Protein AF-A0AAQ3SGS6-F1 (afdb_monomer_lite)

Organism: Vigna mungo (NCBI:txid3915)

Sequence (122 aa):
MFIVDINDPSSDSFPFDSNRDTLSVEIKHAFAGEGISNGYGFRYPGSKPGSLFVFENGVLAFVWKDTRVVLTLQRLDLQQLLKKGERVPSLPPISNFSYLTKSYSNVFTGFPSSSTSSPSPR

Foldseek 3Di:
DKDWDPVAFDPDDQPDDPPDPDDCQAWPTKTKIWDFDDDDVNHPTDIAIWMWTATPVRKIWIAGPPPRDIDIDHDDPPVVCVVVVHDDDDDPDDPPPPPPPPDDDDPPPDPPPPPPDDDDDD

Secondary structure (DSSP, 8-state):
-EEEEEEEE--PPP---TTS------EEEEEEEEEEEE-GGGSSPEEEEEEEEEETTSEEEEEETTT--EEEEE---HHHHHHHT--PPPPP--------------TT---------PPPP-

Radius of gyration: 20.93 Å; chains: 1; bounding box: 68×38×56 Å

InterPro domains:
  IPR040275 F-box domain containing protein At5g39450-like [PTHR31370] (1-121)

Structure (mmCIF, N/CA/C/O backbone):
data_AF-A0AAQ3SGS6-F1
#
_entry.id   AF-A0AAQ3SGS6-F1
#
loop_
_atom_site.group_PDB
_atom_site.id
_atom_site.type_symbol
_atom_site.label_atom_id
_atom_site.label_alt_id
_atom_site.label_comp_id
_atom_site.label_asym_id
_atom_site.label_entity_id
_atom_site.label_seq_id
_atom_site.pdbx_PDB_ins_code
_atom_site.Cartn_x
_atom_site.Cartn_y
_atom_site.Cartn_z
_atom_site.occupa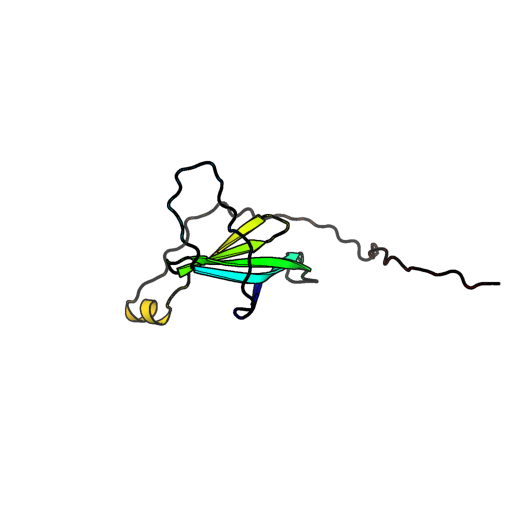ncy
_atom_site.B_iso_or_equiv
_atom_site.auth_seq_id
_atom_site.auth_comp_id
_atom_site.auth_asym_id
_atom_site.auth_atom_id
_atom_site.pdbx_PDB_model_num
ATOM 1 N N . MET A 1 1 ? 6.443 -3.741 0.554 1.00 85.25 1 MET A N 1
ATOM 2 C CA . MET A 1 1 ? 6.774 -2.524 1.331 1.00 85.25 1 MET A CA 1
ATOM 3 C C . MET A 1 1 ? 6.968 -1.389 0.346 1.00 85.25 1 MET A C 1
ATOM 5 O O . MET A 1 1 ? 7.445 -1.663 -0.750 1.00 85.25 1 MET A O 1
ATOM 9 N N . PHE A 1 2 ? 6.582 -0.172 0.708 1.00 92.25 2 PHE A N 1
ATOM 10 C CA . PHE A 1 2 ? 6.785 1.020 -0.110 1.00 92.25 2 PHE A CA 1
ATOM 11 C C . PHE A 1 2 ? 7.147 2.205 0.785 1.00 92.25 2 PHE A C 1
ATOM 13 O O . PHE A 1 2 ? 6.881 2.171 1.988 1.00 92.25 2 PHE A O 1
ATOM 20 N N . ILE A 1 3 ? 7.758 3.223 0.193 1.00 93.75 3 ILE A N 1
ATOM 21 C CA . ILE A 1 3 ? 8.082 4.504 0.819 1.00 93.75 3 ILE A CA 1
ATOM 22 C C . ILE A 1 3 ? 7.518 5.595 -0.083 1.00 93.75 3 ILE A C 1
ATOM 24 O O . ILE A 1 3 ? 7.584 5.486 -1.304 1.00 93.75 3 ILE A O 1
ATOM 28 N N . VAL A 1 4 ? 6.923 6.614 0.522 1.00 95.06 4 VAL A N 1
ATOM 29 C CA . VAL A 1 4 ? 6.254 7.719 -0.167 1.00 95.06 4 VAL A CA 1
ATOM 30 C C . VAL A 1 4 ? 6.686 9.012 0.505 1.00 95.06 4 VAL A C 1
ATOM 32 O O . VAL A 1 4 ? 6.735 9.061 1.737 1.00 95.06 4 VAL A O 1
ATOM 35 N N . ASP A 1 5 ? 6.971 10.039 -0.292 1.00 92.69 5 ASP A N 1
ATOM 36 C CA . ASP A 1 5 ? 7.180 11.392 0.219 1.00 92.69 5 ASP A CA 1
ATOM 37 C C . ASP A 1 5 ? 5.853 12.154 0.197 1.00 92.69 5 ASP A C 1
ATOM 39 O O . ASP A 1 5 ? 5.279 12.428 -0.852 1.00 92.69 5 ASP A O 1
ATOM 43 N N . ILE A 1 6 ? 5.349 12.497 1.380 1.00 93.38 6 ILE A N 1
ATOM 44 C CA . ILE A 1 6 ? 4.091 13.240 1.525 1.00 93.38 6 ILE A CA 1
ATOM 45 C C . ILE A 1 6 ? 4.216 14.717 1.131 1.00 93.38 6 ILE A C 1
ATOM 47 O O . ILE A 1 6 ? 3.208 15.415 1.057 1.00 93.38 6 ILE A O 1
ATOM 51 N N . ASN A 1 7 ? 5.436 15.205 0.910 1.00 94.62 7 ASN A N 1
ATOM 52 C CA . ASN A 1 7 ? 5.684 16.559 0.427 1.00 94.62 7 ASN A CA 1
ATOM 53 C C . ASN A 1 7 ? 5.774 16.615 -1.103 1.00 94.62 7 ASN A C 1
ATOM 55 O O . ASN A 1 7 ? 5.805 17.715 -1.652 1.00 94.62 7 ASN A O 1
ATOM 59 N N . ASP A 1 8 ? 5.796 15.459 -1.775 1.00 92.44 8 ASP A N 1
ATOM 60 C CA . ASP A 1 8 ? 5.878 15.345 -3.230 1.00 92.44 8 ASP A CA 1
ATOM 61 C C . ASP A 1 8 ? 4.536 14.860 -3.813 1.00 92.44 8 ASP A C 1
ATOM 63 O O . ASP A 1 8 ? 4.278 13.648 -3.910 1.00 92.44 8 ASP A O 1
ATOM 67 N N . PRO A 1 9 ? 3.613 15.786 -4.141 1.00 94.06 9 PRO A N 1
ATOM 68 C CA . PRO A 1 9 ? 2.325 15.427 -4.707 1.00 94.06 9 PRO A CA 1
ATOM 69 C C . PRO A 1 9 ? 2.501 14.802 -6.093 1.00 94.06 9 PRO A C 1
ATOM 71 O O . PRO A 1 9 ? 3.237 15.298 -6.942 1.00 94.06 9 PRO A O 1
ATOM 74 N N . SER A 1 10 ? 1.762 13.728 -6.350 1.00 92.31 10 SER A N 1
ATOM 75 C CA . SER A 1 10 ? 1.736 13.081 -7.657 1.00 92.31 10 SER A CA 1
ATOM 76 C C . SER A 1 10 ? 0.585 13.605 -8.518 1.00 92.31 10 SER A C 1
ATOM 78 O O . SER A 1 10 ? -0.535 13.776 -8.042 1.00 92.31 10 SER A O 1
ATOM 80 N N . SER A 1 11 ? 0.854 13.786 -9.812 1.00 91.31 11 SER A N 1
ATOM 81 C CA . SER A 1 11 ? -0.153 14.067 -10.848 1.00 91.31 11 SER A CA 1
ATOM 82 C C . SER A 1 11 ? -0.739 12.796 -11.480 1.00 91.31 11 SER A C 1
ATOM 84 O O . SER A 1 11 ? -1.452 12.876 -12.481 1.00 91.31 11 SER A O 1
ATOM 86 N N . ASP A 1 12 ? -0.397 11.613 -10.962 1.00 90.56 12 ASP A N 1
ATOM 87 C CA . ASP A 1 12 ? -0.892 10.346 -11.494 1.00 90.56 12 ASP A CA 1
ATOM 88 C C . ASP A 1 12 ? -2.395 10.181 -11.223 1.00 90.56 12 ASP A C 1
ATOM 90 O O . ASP A 1 12 ? -2.913 10.572 -10.179 1.00 90.56 12 ASP A O 1
ATOM 94 N N . SER A 1 13 ? -3.097 9.540 -12.156 1.00 88.12 13 SER A N 1
ATOM 95 C CA . SER A 1 13 ? -4.497 9.152 -11.989 1.00 88.12 13 SER A CA 1
ATOM 96 C C . SER A 1 13 ? -4.615 7.744 -11.413 1.00 88.12 13 SER A C 1
ATOM 98 O O . SER A 1 13 ? -3.821 6.848 -11.723 1.00 88.12 13 SER A O 1
ATOM 100 N N . PHE A 1 14 ? -5.632 7.531 -10.575 1.00 88.19 14 PHE A N 1
ATOM 101 C CA . PHE A 1 14 ? -5.944 6.190 -10.093 1.00 88.19 14 PHE A CA 1
ATOM 102 C C . PHE A 1 14 ? -6.493 5.339 -11.250 1.00 88.19 14 PHE A C 1
ATOM 104 O O . PHE A 1 14 ? -7.313 5.836 -12.028 1.00 88.19 14 PHE A O 1
ATOM 111 N N . PRO A 1 15 ? -6.069 4.070 -11.392 1.00 85.12 15 PRO A N 1
ATOM 112 C CA . PRO A 1 15 ? -6.465 3.222 -12.513 1.00 85.12 15 PRO A CA 1
ATOM 113 C C . PRO A 1 15 ? -7.894 2.676 -12.331 1.00 85.12 15 PRO A C 1
ATOM 115 O O . PRO A 1 15 ? -8.080 1.492 -12.056 1.00 85.12 15 PRO A O 1
ATOM 118 N N . PHE A 1 16 ? -8.912 3.530 -12.464 1.00 77.62 16 PHE A N 1
ATOM 119 C CA . PHE A 1 16 ? -10.306 3.085 -12.540 1.00 77.62 16 PHE A CA 1
ATOM 120 C C . PHE A 1 16 ? -10.578 2.406 -13.882 1.00 77.62 16 PHE A C 1
ATOM 122 O O . PHE A 1 16 ? -10.172 2.900 -14.935 1.00 77.62 16 PHE A O 1
ATOM 129 N N . ASP A 1 17 ? -11.308 1.294 -13.847 1.00 67.38 17 ASP A N 1
ATOM 130 C CA . ASP A 1 17 ? -11.810 0.669 -15.063 1.00 67.38 17 ASP A CA 1
ATOM 131 C C . ASP A 1 17 ? -12.983 1.511 -15.582 1.00 67.38 17 ASP A C 1
ATOM 133 O O . ASP A 1 17 ? -13.987 1.688 -14.894 1.00 67.38 17 ASP A O 1
ATOM 137 N N . SER A 1 18 ? -12.841 2.092 -16.772 1.00 57.50 18 SER A N 1
ATOM 138 C CA . SER A 1 18 ? -13.706 3.169 -17.287 1.00 57.50 18 SER A CA 1
ATOM 139 C C . SER A 1 18 ? -15.128 2.720 -17.659 1.00 57.50 18 SER A C 1
ATOM 141 O O . SER A 1 18 ? -15.863 3.476 -18.286 1.00 57.50 18 SER A O 1
ATOM 143 N N . ASN A 1 19 ? -15.506 1.482 -17.328 1.00 54.47 19 ASN A N 1
ATOM 144 C CA . ASN A 1 19 ? -16.613 0.766 -17.961 1.00 54.47 19 ASN A CA 1
ATOM 145 C C . ASN A 1 19 ? -17.726 0.315 -17.008 1.00 54.47 19 ASN A C 1
ATOM 147 O O . ASN A 1 19 ? -18.573 -0.500 -17.377 1.00 54.47 19 ASN A O 1
ATOM 151 N N . ARG A 1 20 ? -17.748 0.819 -15.777 1.00 51.12 20 ARG A N 1
ATOM 152 C CA . ARG A 1 20 ? -18.884 0.625 -14.877 1.00 51.12 20 ARG A CA 1
ATOM 153 C C . ARG A 1 20 ? -19.206 1.933 -14.191 1.00 51.12 20 ARG A C 1
ATOM 155 O O . ARG A 1 20 ? -18.298 2.689 -13.873 1.00 51.12 20 ARG A O 1
ATOM 162 N N . ASP A 1 21 ? -20.494 2.145 -13.949 1.00 49.94 21 ASP A N 1
ATOM 163 C CA . ASP A 1 21 ? -21.084 3.217 -13.142 1.00 49.94 21 ASP A CA 1
ATOM 164 C C . ASP A 1 21 ? -20.609 3.140 -11.677 1.00 49.94 21 ASP A C 1
ATOM 166 O O . ASP A 1 21 ? -21.376 2.932 -10.735 1.00 49.94 21 ASP A O 1
ATOM 170 N N . THR A 1 22 ? -19.300 3.194 -11.464 1.00 53.91 22 THR A N 1
ATOM 171 C CA . THR A 1 22 ? -18.671 3.020 -10.170 1.00 53.91 22 THR A CA 1
ATOM 172 C C . THR A 1 22 ? -18.649 4.363 -9.484 1.00 53.91 22 THR A C 1
ATOM 174 O O . THR A 1 22 ? -17.954 5.273 -9.930 1.00 53.91 22 THR A O 1
ATOM 177 N N . LEU A 1 23 ? -19.442 4.445 -8.411 1.00 55.78 23 LEU A N 1
ATOM 178 C CA . LEU A 1 23 ? -19.243 5.282 -7.228 1.00 55.78 23 LEU A CA 1
ATOM 179 C C . LEU A 1 23 ? -17.954 6.098 -7.333 1.00 55.78 23 LEU A C 1
ATOM 181 O O . LEU A 1 23 ? -16.874 5.529 -7.197 1.00 55.78 23 LEU A O 1
ATOM 185 N N . SER A 1 24 ? -18.088 7.397 -7.611 1.00 60.34 24 SER A N 1
ATOM 186 C CA . SER A 1 24 ? -16.993 8.367 -7.575 1.00 60.34 24 SER A CA 1
ATOM 187 C C . SER A 1 24 ? -16.212 8.174 -6.275 1.00 60.34 24 SER A C 1
ATOM 189 O O . SER A 1 24 ? -16.664 8.589 -5.207 1.00 60.34 24 SER A O 1
ATOM 191 N N . VAL A 1 25 ? -15.086 7.461 -6.329 1.00 69.06 25 VAL A N 1
ATOM 192 C CA . VAL A 1 25 ? -14.210 7.342 -5.169 1.00 69.06 25 VAL A CA 1
ATOM 193 C C . VAL A 1 25 ? -13.298 8.552 -5.238 1.00 69.06 25 VAL A C 1
ATOM 195 O O . VAL A 1 25 ? -12.314 8.561 -5.976 1.00 69.06 25 VAL A O 1
ATOM 198 N N . GLU A 1 26 ? -13.684 9.610 -4.529 1.00 84.50 26 GLU A N 1
ATOM 199 C CA . GLU A 1 26 ? -12.947 10.868 -4.542 1.00 84.50 26 GLU A CA 1
ATOM 200 C C . GLU A 1 26 ? -11.553 10.675 -3.938 1.00 84.50 26 GLU A C 1
ATOM 202 O O . GLU A 1 26 ? -11.379 10.212 -2.803 1.00 84.50 26 GLU A O 1
ATOM 207 N N . ILE A 1 27 ? -10.549 11.002 -4.750 1.00 90.00 27 ILE A N 1
ATOM 208 C CA . ILE A 1 27 ? -9.145 11.000 -4.360 1.00 90.00 27 ILE A CA 1
ATOM 209 C C . ILE A 1 27 ? -8.859 12.360 -3.745 1.00 90.00 27 ILE A C 1
ATOM 211 O O . ILE A 1 27 ? -8.948 13.386 -4.415 1.00 90.00 27 ILE A O 1
ATOM 215 N N . LYS A 1 28 ? -8.465 12.345 -2.479 1.00 93.12 28 LYS A N 1
ATOM 216 C CA . LYS A 1 28 ? -8.085 13.538 -1.735 1.00 93.12 28 LYS A CA 1
ATOM 217 C C . LYS A 1 28 ? -6.669 13.989 -2.075 1.00 93.12 28 LYS A C 1
ATOM 219 O O . LYS A 1 28 ? -6.425 15.161 -2.343 1.00 93.12 28 LYS A O 1
ATOM 224 N N . HIS A 1 29 ? -5.725 13.049 -2.051 1.00 94.19 29 HIS A N 1
ATOM 225 C CA . HIS A 1 29 ? -4.314 13.309 -2.328 1.00 94.19 29 HIS A CA 1
ATOM 226 C C . HIS A 1 29 ? -3.678 12.142 -3.076 1.00 94.19 29 HIS A C 1
ATOM 228 O O . HIS A 1 29 ? -4.062 10.986 -2.885 1.00 94.19 29 HIS A O 1
ATOM 234 N N . ALA A 1 30 ? -2.664 12.453 -3.875 1.00 95.31 30 ALA A N 1
ATOM 235 C CA . ALA A 1 30 ? -1.774 11.478 -4.477 1.00 95.31 30 ALA A CA 1
ATOM 236 C C . ALA A 1 30 ? -0.326 11.889 -4.201 1.00 95.31 30 ALA A C 1
ATOM 238 O O . ALA A 1 30 ? -0.010 13.076 -4.229 1.00 95.31 30 ALA A O 1
ATOM 239 N N . PHE A 1 31 ? 0.545 10.920 -3.941 1.00 96.75 31 PHE A N 1
ATOM 240 C CA . PHE A 1 31 ? 1.947 11.148 -3.594 1.00 96.75 31 PHE A CA 1
ATOM 241 C C . PHE A 1 31 ? 2.849 10.182 -4.349 1.00 96.75 31 PHE A C 1
ATOM 243 O O . PHE A 1 31 ? 2.502 9.007 -4.519 1.00 96.75 31 PHE A O 1
ATOM 250 N N . ALA A 1 32 ? 4.003 10.668 -4.797 1.00 96.19 32 ALA A N 1
ATOM 251 C CA . ALA A 1 32 ? 4.984 9.835 -5.472 1.00 96.19 32 ALA A CA 1
ATOM 252 C C . ALA A 1 32 ? 5.733 8.949 -4.466 1.00 96.19 32 ALA A C 1
ATOM 254 O O . ALA A 1 32 ? 5.974 9.314 -3.312 1.00 96.19 32 ALA A O 1
ATOM 255 N N . GLY A 1 33 ? 6.095 7.746 -4.899 1.00 95.00 33 GLY A N 1
ATOM 256 C CA . GLY A 1 33 ? 6.836 6.831 -4.054 1.00 95.00 33 GLY A CA 1
ATOM 257 C C . GLY A 1 33 ? 7.468 5.675 -4.801 1.00 95.00 33 GLY A C 1
ATOM 258 O O . GLY A 1 33 ? 7.451 5.566 -6.026 1.00 95.00 33 GLY A O 1
ATOM 259 N N . GLU A 1 34 ? 8.023 4.776 -4.010 1.00 95.31 34 GLU A N 1
ATOM 260 C CA . GLU A 1 34 ? 8.816 3.655 -4.464 1.00 95.31 34 GLU A CA 1
ATOM 261 C C . GLU A 1 34 ? 8.437 2.399 -3.681 1.00 95.31 34 GLU A C 1
ATOM 263 O O . GLU A 1 34 ? 8.394 2.393 -2.450 1.00 95.31 34 GLU A O 1
ATOM 268 N N . GLY A 1 35 ? 8.121 1.324 -4.401 1.00 92.06 35 GLY A N 1
ATOM 269 C CA . GLY A 1 35 ? 7.697 0.050 -3.837 1.00 92.06 35 GLY A CA 1
ATOM 270 C C . GLY A 1 35 ? 8.665 -1.074 -4.176 1.00 92.06 35 GLY A C 1
ATOM 271 O O . GLY A 1 35 ? 9.117 -1.197 -5.314 1.00 92.06 35 GLY A O 1
ATOM 272 N N . ILE A 1 36 ? 8.924 -1.961 -3.212 1.00 88.25 36 ILE A N 1
ATOM 273 C CA . ILE A 1 36 ? 9.691 -3.188 -3.459 1.00 88.25 36 ILE A CA 1
ATOM 274 C C . ILE A 1 36 ? 8.976 -4.009 -4.535 1.00 88.25 36 ILE A C 1
ATOM 276 O O . ILE A 1 36 ? 7.795 -4.322 -4.399 1.00 88.25 36 ILE A O 1
ATOM 280 N N . SER A 1 37 ? 9.713 -4.359 -5.582 1.00 84.38 37 SER A N 1
ATOM 281 C CA . SER A 1 37 ? 9.242 -5.142 -6.728 1.00 84.38 37 SER A CA 1
ATOM 282 C C . SER A 1 37 ? 9.861 -6.536 -6.778 1.00 84.38 37 SER A C 1
ATOM 284 O O . SER A 1 37 ? 9.199 -7.489 -7.180 1.00 84.38 37 SER A O 1
ATOM 286 N N . ASN A 1 38 ? 11.113 -6.667 -6.330 1.00 80.12 38 ASN A N 1
ATOM 287 C CA . ASN A 1 38 ? 11.922 -7.875 -6.470 1.00 80.12 38 ASN A CA 1
ATOM 288 C C . ASN A 1 38 ? 12.644 -8.185 -5.151 1.00 80.12 38 ASN A C 1
ATOM 290 O O . ASN A 1 38 ? 12.814 -7.295 -4.321 1.00 80.12 38 ASN A O 1
ATOM 294 N N . GLY A 1 39 ? 13.141 -9.416 -5.004 1.00 72.12 39 GLY A N 1
ATOM 295 C CA . GLY A 1 39 ? 14.016 -9.823 -3.897 1.00 72.12 39 GLY A CA 1
ATOM 296 C C . GLY A 1 39 ? 13.363 -10.832 -2.952 1.00 72.12 39 GLY A C 1
ATOM 297 O O . GLY A 1 39 ? 12.620 -10.472 -2.039 1.00 72.12 39 GLY A O 1
ATOM 298 N N . TYR A 1 40 ? 13.663 -12.118 -3.154 1.00 71.75 40 TYR A N 1
ATOM 299 C CA . TYR A 1 40 ? 13.178 -13.193 -2.286 1.00 71.75 40 TYR A CA 1
ATOM 300 C C . TYR A 1 40 ? 13.807 -13.089 -0.891 1.00 71.75 40 TYR A C 1
ATOM 302 O O . TYR A 1 40 ? 15.021 -12.918 -0.755 1.00 71.75 40 TYR A O 1
ATOM 310 N N . GLY A 1 41 ? 12.982 -13.176 0.156 1.00 75.88 41 GLY A N 1
ATOM 311 C CA . GLY A 1 41 ? 13.442 -13.037 1.541 1.00 75.88 41 GLY A CA 1
ATOM 312 C C . GLY A 1 41 ? 14.133 -11.699 1.829 1.00 75.88 41 GLY A C 1
ATOM 313 O O . GLY A 1 41 ? 15.031 -11.660 2.664 1.00 75.88 41 GLY A O 1
ATOM 314 N N . PHE A 1 42 ? 13.763 -10.630 1.108 1.00 74.12 42 PHE A N 1
ATOM 315 C CA . PHE A 1 42 ? 14.365 -9.292 1.200 1.00 74.12 42 PHE A CA 1
ATOM 316 C C . PHE A 1 42 ? 15.855 -9.220 0.828 1.00 74.12 42 PHE A C 1
ATOM 318 O O . PHE A 1 42 ? 16.537 -8.254 1.168 1.00 74.12 42 PHE A O 1
ATOM 325 N N . ARG A 1 43 ? 16.380 -10.210 0.097 1.00 77.31 43 ARG A N 1
ATOM 326 C CA . ARG A 1 43 ? 17.733 -10.135 -0.467 1.00 77.31 43 ARG A CA 1
ATOM 327 C C . ARG A 1 43 ? 17.707 -9.388 -1.793 1.00 77.31 43 ARG A C 1
ATOM 329 O O . ARG A 1 43 ? 16.901 -9.718 -2.658 1.00 77.31 43 ARG A O 1
ATOM 336 N N . TYR A 1 44 ? 18.612 -8.418 -1.941 1.00 78.69 44 TYR A N 1
ATOM 337 C CA . TYR A 1 44 ? 18.741 -7.560 -3.126 1.00 78.69 44 TYR A CA 1
ATOM 338 C C . TYR A 1 44 ? 17.395 -6.963 -3.571 1.00 78.69 44 TYR A C 1
ATOM 340 O O . TYR A 1 44 ? 16.958 -7.205 -4.701 1.00 78.69 44 TYR A O 1
ATOM 348 N N . PRO A 1 45 ? 16.691 -6.241 -2.675 1.00 80.44 45 PRO A N 1
ATOM 349 C CA . PRO A 1 45 ? 15.376 -5.726 -2.995 1.00 80.44 45 PRO A CA 1
ATOM 350 C C . PRO A 1 45 ? 15.481 -4.706 -4.128 1.00 80.44 45 PRO A C 1
ATOM 352 O O . PRO A 1 45 ? 16.186 -3.705 -4.020 1.00 80.44 45 PRO A O 1
ATOM 355 N N . GLY A 1 46 ? 14.776 -4.975 -5.223 1.00 86.31 46 GLY A N 1
ATOM 356 C CA . GLY A 1 46 ? 14.596 -4.001 -6.293 1.00 86.31 46 GLY A CA 1
ATOM 357 C C . GLY A 1 46 ? 13.457 -3.056 -5.935 1.00 86.31 46 GLY A C 1
ATOM 358 O O . GLY A 1 46 ? 12.408 -3.514 -5.477 1.00 86.31 46 GLY A O 1
ATOM 359 N N . SER A 1 47 ? 13.635 -1.760 -6.172 1.00 90.62 47 SER A N 1
ATOM 360 C CA . SER A 1 47 ? 12.580 -0.754 -6.039 1.00 90.62 47 SER A CA 1
ATOM 361 C C . S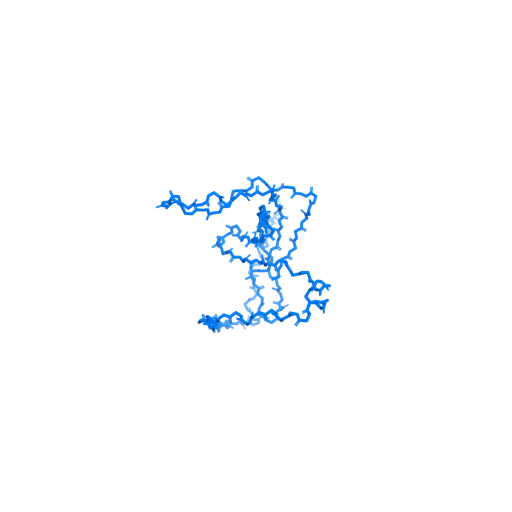ER A 1 47 ? 12.016 -0.386 -7.409 1.00 90.62 47 SER A C 1
ATOM 363 O O . SER A 1 47 ? 12.737 -0.397 -8.410 1.00 90.62 47 SER A O 1
ATOM 365 N N . LYS A 1 48 ? 10.716 -0.106 -7.465 1.00 94.56 48 LYS A N 1
ATOM 366 C CA . LYS A 1 48 ? 10.028 0.392 -8.656 1.00 94.56 48 LYS A CA 1
ATOM 367 C C . LYS A 1 48 ? 9.140 1.574 -8.291 1.00 94.56 48 LYS A C 1
ATOM 369 O O . LYS A 1 48 ? 8.558 1.569 -7.204 1.00 94.56 48 LYS A O 1
ATOM 374 N N . PRO A 1 49 ? 8.996 2.551 -9.196 1.00 95.81 49 PRO A N 1
ATOM 375 C CA . PRO A 1 49 ? 8.167 3.711 -8.941 1.00 95.81 49 PRO A CA 1
ATOM 376 C C . PRO A 1 49 ? 6.698 3.308 -8.797 1.00 95.81 49 PRO A C 1
ATOM 378 O O . PRO A 1 49 ? 6.186 2.406 -9.472 1.00 95.81 49 PRO A O 1
ATOM 381 N N . GLY A 1 50 ? 6.013 4.013 -7.913 1.00 95.44 50 GLY A N 1
ATOM 382 C CA . GLY A 1 50 ? 4.598 3.863 -7.639 1.00 95.44 50 GLY A CA 1
ATOM 383 C C . GLY A 1 50 ? 4.015 5.148 -7.079 1.00 95.44 50 GLY A C 1
ATOM 384 O O . GLY A 1 50 ? 4.720 6.143 -6.902 1.00 95.44 50 GLY A O 1
ATOM 385 N N . SER A 1 51 ? 2.717 5.116 -6.818 1.00 96.25 51 SER A N 1
ATOM 386 C CA . SER A 1 51 ? 1.987 6.284 -6.331 1.00 96.25 51 SER A CA 1
ATOM 387 C C . SER A 1 51 ? 1.007 5.857 -5.257 1.00 96.25 51 SER A C 1
ATOM 389 O O . SER A 1 51 ? 0.298 4.860 -5.412 1.00 96.25 51 SER A O 1
ATOM 391 N N . LEU A 1 52 ? 0.995 6.596 -4.151 1.00 96.25 52 LEU A N 1
ATOM 392 C CA . LEU A 1 52 ? 0.044 6.417 -3.065 1.00 96.25 52 LEU A CA 1
ATOM 393 C C . LEU A 1 52 ? -1.133 7.356 -3.268 1.00 96.25 52 LEU A C 1
ATOM 395 O O . LEU A 1 52 ? -0.946 8.561 -3.364 1.00 96.25 52 LEU A O 1
ATOM 399 N N . PHE A 1 53 ? -2.333 6.802 -3.249 1.00 94.75 53 PHE A N 1
ATOM 400 C CA . PHE A 1 53 ? -3.592 7.521 -3.316 1.00 94.75 53 PHE A CA 1
ATOM 401 C C . PHE A 1 53 ? -4.270 7.477 -1.951 1.00 94.75 53 PHE A C 1
ATOM 403 O O . PHE A 1 53 ? -4.351 6.418 -1.322 1.00 94.75 53 PHE A O 1
ATOM 410 N N . VAL A 1 54 ? -4.754 8.630 -1.503 1.00 94.06 54 VAL A N 1
ATOM 411 C CA . VAL A 1 54 ? -5.552 8.798 -0.290 1.00 94.06 54 VAL A CA 1
ATOM 412 C C . VAL A 1 54 ? -6.969 9.130 -0.716 1.00 94.06 54 VAL A C 1
ATOM 414 O O . VAL A 1 54 ? -7.194 10.152 -1.358 1.00 94.06 54 VAL A O 1
ATOM 417 N N . PHE A 1 55 ? -7.919 8.281 -0.356 1.00 92.00 55 PHE A N 1
ATOM 418 C CA . PHE A 1 55 ? -9.334 8.510 -0.624 1.00 92.00 55 PHE A CA 1
ATOM 419 C C . PHE A 1 55 ? -9.972 9.341 0.496 1.00 92.00 55 PHE A C 1
ATOM 421 O O . PHE A 1 55 ? -9.509 9.308 1.639 1.00 92.00 55 PHE A O 1
ATOM 428 N N . GLU A 1 56 ? -11.059 10.054 0.196 1.00 89.81 56 GLU A N 1
ATOM 429 C CA . GLU A 1 56 ? -11.779 10.881 1.185 1.00 89.81 56 GLU A CA 1
ATOM 430 C C . GLU A 1 56 ? -12.266 10.083 2.408 1.00 89.81 56 GLU A C 1
ATOM 432 O O . GLU A 1 56 ? -12.262 10.571 3.537 1.00 89.81 56 GLU A O 1
ATOM 437 N N . ASN A 1 57 ? -12.603 8.806 2.219 1.00 86.75 57 ASN A N 1
ATOM 438 C CA . ASN A 1 57 ? -13.003 7.902 3.303 1.00 86.75 57 ASN A CA 1
ATOM 439 C C . ASN A 1 57 ? -11.825 7.380 4.160 1.00 86.75 57 ASN A C 1
ATOM 441 O O . ASN A 1 57 ? -12.029 6.540 5.037 1.00 86.75 57 ASN A O 1
ATOM 445 N N . GLY A 1 58 ? -10.594 7.835 3.904 1.00 87.19 58 GLY A N 1
ATOM 446 C CA . GLY A 1 58 ? -9.389 7.439 4.634 1.00 87.19 58 GLY A CA 1
ATOM 447 C C . GLY A 1 58 ? -8.770 6.107 4.198 1.00 87.19 58 GLY A C 1
ATOM 448 O O . GLY A 1 58 ? -7.782 5.675 4.799 1.00 87.19 58 GLY A O 1
ATOM 449 N N . VAL A 1 59 ? -9.312 5.454 3.164 1.00 89.94 59 VAL A N 1
ATOM 450 C CA . VAL A 1 59 ? -8.656 4.314 2.510 1.00 89.94 59 VAL A CA 1
ATOM 451 C C . VAL A 1 59 ? -7.405 4.806 1.786 1.00 89.94 59 VAL A C 1
ATOM 453 O O . VAL A 1 59 ? -7.353 5.923 1.270 1.00 89.94 59 VAL A O 1
ATOM 456 N N . LEU A 1 60 ? -6.381 3.961 1.751 1.00 93.12 60 LEU A N 1
ATOM 457 C CA . LEU A 1 60 ? -5.136 4.203 1.038 1.00 93.12 60 LEU A CA 1
ATOM 458 C C . LEU A 1 60 ? -4.969 3.151 -0.057 1.00 93.12 60 LEU A C 1
ATOM 460 O O . LEU A 1 60 ? -5.322 1.988 0.143 1.00 93.12 60 LEU A O 1
ATOM 464 N N . ALA A 1 61 ? -4.382 3.518 -1.189 1.00 93.56 61 ALA A N 1
ATOM 465 C CA . ALA A 1 61 ? -3.982 2.553 -2.205 1.00 93.56 61 ALA A CA 1
ATOM 466 C C . ALA A 1 61 ? -2.632 2.920 -2.810 1.00 93.56 61 ALA A C 1
ATOM 468 O O . ALA A 1 61 ? -2.453 4.028 -3.299 1.00 93.56 61 ALA A O 1
ATOM 469 N N . PHE A 1 62 ? -1.688 1.985 -2.799 1.00 94.75 62 PHE A N 1
ATOM 470 C CA . PHE A 1 62 ? -0.417 2.133 -3.498 1.00 94.75 62 PHE A CA 1
ATOM 471 C C . PHE A 1 62 ? -0.464 1.374 -4.822 1.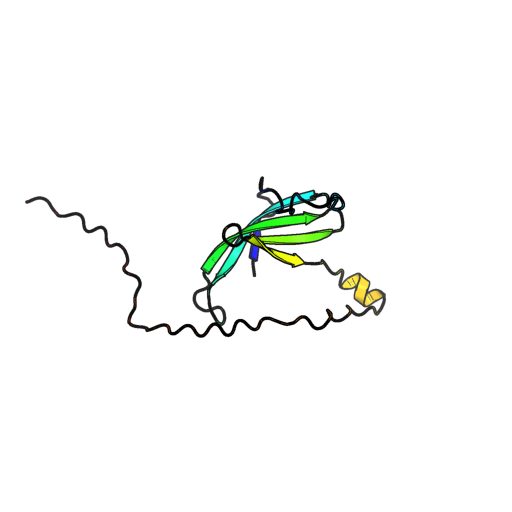00 94.75 62 PHE A C 1
ATOM 473 O O . PHE A 1 62 ? -0.799 0.188 -4.843 1.00 94.75 62 PHE A O 1
ATOM 480 N N . VAL A 1 63 ? -0.121 2.049 -5.916 1.00 94.12 63 VAL A N 1
ATOM 481 C CA . VAL A 1 63 ? -0.136 1.480 -7.267 1.00 94.12 63 VAL A CA 1
ATOM 482 C C . VAL A 1 63 ? 1.276 1.484 -7.833 1.00 94.12 63 VAL A C 1
ATOM 484 O O . VAL A 1 63 ? 1.888 2.543 -7.961 1.00 94.12 63 VAL A O 1
ATOM 487 N N . TRP A 1 64 ? 1.790 0.314 -8.210 1.00 94.12 64 TRP A N 1
ATOM 488 C CA . TRP A 1 64 ? 3.050 0.224 -8.954 1.00 94.12 64 TRP A CA 1
ATOM 489 C C . TRP A 1 64 ? 2.833 0.675 -10.400 1.00 94.12 64 TRP A C 1
ATOM 491 O O . TRP A 1 64 ? 1.936 0.165 -11.074 1.00 94.12 64 TRP A O 1
ATOM 501 N N . LYS A 1 65 ? 3.668 1.595 -10.902 1.00 93.12 65 LYS A N 1
ATOM 502 C CA . LYS A 1 65 ? 3.491 2.171 -12.249 1.00 93.12 65 LYS A CA 1
ATOM 503 C C . LYS A 1 65 ? 3.639 1.120 -13.349 1.00 93.12 65 LYS A C 1
ATOM 505 O O . LYS A 1 65 ? 2.794 1.047 -14.239 1.00 93.12 65 LYS A O 1
ATOM 510 N N . ASP A 1 66 ? 4.669 0.282 -13.241 1.00 89.00 66 ASP A N 1
ATOM 511 C CA . ASP A 1 66 ? 5.022 -0.712 -14.262 1.00 89.00 66 ASP A CA 1
ATOM 512 C C . ASP A 1 66 ? 3.989 -1.846 -14.358 1.00 89.00 66 ASP A C 1
ATOM 514 O O . ASP A 1 66 ? 3.591 -2.243 -15.449 1.00 89.00 66 ASP A O 1
ATOM 518 N N . THR A 1 67 ? 3.565 -2.391 -13.214 1.00 88.38 67 THR A N 1
ATOM 519 C CA . THR A 1 67 ? 2.728 -3.603 -13.164 1.00 88.38 67 THR A CA 1
ATOM 520 C C . THR A 1 67 ? 1.244 -3.311 -13.001 1.00 88.38 67 THR A C 1
ATOM 522 O O . THR A 1 67 ? 0.436 -4.223 -13.153 1.00 88.38 67 THR A O 1
ATOM 525 N N . ARG A 1 68 ? 0.880 -2.071 -12.644 1.00 88.81 68 ARG A N 1
ATOM 526 C CA . ARG A 1 68 ? -0.483 -1.662 -12.263 1.00 88.81 68 ARG A CA 1
ATOM 527 C C . ARG A 1 68 ? -1.075 -2.460 -11.095 1.00 88.81 68 ARG A C 1
ATOM 529 O O . ARG A 1 68 ? -2.270 -2.369 -10.837 1.00 88.81 68 ARG A O 1
ATOM 536 N N . VAL A 1 69 ? -0.254 -3.217 -10.362 1.00 86.94 69 VAL A N 1
ATOM 537 C CA . VAL A 1 69 ? -0.683 -3.913 -9.145 1.00 86.94 69 VAL A CA 1
ATOM 538 C C . VAL A 1 69 ? -1.093 -2.873 -8.108 1.00 86.94 69 VAL A C 1
ATOM 540 O O . VAL A 1 69 ? -0.383 -1.888 -7.900 1.00 86.94 69 VAL A O 1
ATOM 543 N N . VAL A 1 70 ? -2.229 -3.112 -7.455 1.00 89.12 70 VAL A N 1
ATOM 544 C CA . VAL A 1 70 ? -2.799 -2.227 -6.437 1.00 89.12 70 VAL A CA 1
ATOM 545 C C . VAL A 1 70 ? -2.716 -2.907 -5.076 1.00 89.12 70 VAL A C 1
ATOM 547 O O . VAL A 1 70 ? -3.221 -4.013 -4.890 1.00 89.12 70 VAL A O 1
ATOM 550 N N . LEU A 1 71 ? -2.103 -2.228 -4.110 1.00 90.25 71 LEU A N 1
ATOM 551 C CA . LEU A 1 71 ? -2.133 -2.594 -2.699 1.00 90.25 71 LEU A CA 1
ATOM 552 C C . LEU A 1 71 ? -3.044 -1.622 -1.953 1.00 90.25 71 LEU A C 1
ATOM 554 O O . LEU A 1 71 ? -2.685 -0.465 -1.755 1.00 90.25 71 LEU A O 1
ATOM 558 N N . THR A 1 72 ? -4.203 -2.098 -1.510 1.00 90.06 72 THR A N 1
ATOM 559 C CA . THR A 1 72 ? -5.142 -1.324 -0.689 1.00 90.06 72 THR A CA 1
ATOM 560 C C . THR A 1 72 ? -4.816 -1.463 0.793 1.00 90.06 72 THR A C 1
ATOM 562 O O . THR A 1 72 ? -4.566 -2.572 1.269 1.00 90.06 72 THR A O 1
ATOM 565 N N . LEU A 1 73 ? -4.867 -0.363 1.542 1.00 90.06 73 LEU A N 1
ATOM 566 C CA . LEU A 1 73 ? -4.653 -0.335 2.985 1.00 90.06 73 LEU A CA 1
ATOM 567 C C . LEU A 1 73 ? -5.765 0.455 3.679 1.00 90.06 73 LEU A C 1
ATOM 569 O O . LEU A 1 73 ? -6.252 1.461 3.168 1.00 90.06 73 LEU A O 1
ATOM 573 N N . GLN A 1 74 ? -6.121 0.023 4.884 1.00 85.81 74 GLN A N 1
ATOM 574 C CA . GLN A 1 74 ? -7.030 0.742 5.767 1.00 85.81 74 GLN A CA 1
ATOM 575 C C . GLN A 1 74 ? -6.270 1.151 7.024 1.00 85.81 74 GLN A C 1
ATOM 577 O O . GLN A 1 74 ? -5.656 0.315 7.691 1.00 85.81 74 GLN A O 1
ATOM 582 N N . ARG A 1 75 ? -6.299 2.444 7.354 1.00 84.81 75 ARG A N 1
ATOM 583 C CA . ARG A 1 75 ? -5.696 2.929 8.594 1.00 84.81 75 ARG A CA 1
ATOM 584 C C . ARG A 1 75 ? -6.554 2.496 9.777 1.00 84.81 75 ARG A C 1
ATOM 586 O O . ARG A 1 75 ? -7.753 2.754 9.808 1.00 84.81 75 ARG A O 1
ATOM 593 N N . LEU A 1 76 ? -5.914 1.882 10.764 1.00 87.56 76 LEU A N 1
ATOM 594 C CA . LEU A 1 76 ? -6.547 1.516 12.022 1.00 87.56 76 LEU A CA 1
ATOM 595 C C . LEU A 1 76 ? -6.145 2.510 13.109 1.00 87.56 76 LEU A C 1
ATOM 597 O O . LEU A 1 76 ? -4.959 2.781 13.305 1.00 87.56 76 LEU A O 1
ATOM 601 N N . ASP A 1 77 ? -7.133 3.033 13.831 1.00 89.06 77 ASP A N 1
ATOM 602 C CA . ASP A 1 77 ? -6.895 3.779 15.063 1.00 89.06 77 ASP A CA 1
ATOM 603 C C . ASP A 1 77 ? -6.784 2.783 16.221 1.00 89.06 77 ASP A C 1
ATOM 605 O O . ASP A 1 77 ? -7.778 2.349 16.809 1.00 89.06 77 ASP A O 1
ATOM 609 N N . LEU A 1 78 ? -5.545 2.400 16.532 1.00 89.69 78 LEU A N 1
ATOM 610 C CA . LEU A 1 78 ? -5.260 1.453 17.606 1.00 89.69 78 LEU A CA 1
ATOM 611 C C . LEU A 1 78 ? -5.792 1.948 18.957 1.00 89.69 78 LEU A C 1
ATOM 613 O O . LEU A 1 78 ? -6.288 1.151 19.748 1.00 89.69 78 LEU A O 1
ATOM 617 N N . GLN A 1 79 ? -5.729 3.253 19.224 1.00 93.81 79 GLN A N 1
ATOM 618 C CA . GLN A 1 79 ? -6.198 3.799 20.491 1.00 93.81 79 GLN A CA 1
ATOM 619 C C . GLN A 1 79 ? -7.716 3.644 20.622 1.00 93.81 79 GLN A C 1
ATOM 621 O O . GLN A 1 79 ? -8.201 3.263 21.689 1.00 93.81 79 GLN A O 1
ATOM 626 N N . GLN A 1 80 ? -8.470 3.917 19.557 1.00 92.94 80 GLN A N 1
ATOM 627 C CA . GLN A 1 80 ? -9.919 3.712 19.556 1.00 92.94 80 GLN A CA 1
ATOM 628 C C . GLN A 1 80 ? -10.300 2.239 19.665 1.00 92.94 80 GLN A C 1
ATOM 630 O O . GLN A 1 80 ? -11.182 1.915 20.460 1.00 92.94 80 GLN A O 1
ATOM 635 N N . LEU A 1 81 ? -9.618 1.357 18.930 1.00 92.06 81 LEU A N 1
ATOM 636 C CA . LEU A 1 81 ? -9.860 -0.086 19.000 1.00 92.06 81 LEU A CA 1
ATOM 637 C C . LEU A 1 81 ? -9.671 -0.608 20.428 1.00 92.06 81 LEU A C 1
ATOM 639 O O . LEU A 1 81 ? -10.544 -1.286 20.966 1.00 92.06 81 LEU A O 1
ATOM 643 N N . LEU A 1 82 ? -8.572 -0.214 21.080 1.00 93.00 82 LEU A N 1
ATOM 644 C CA . LEU A 1 82 ? -8.279 -0.610 22.458 1.00 93.00 82 LEU A CA 1
ATOM 645 C C . LEU A 1 82 ? -9.299 -0.049 23.454 1.00 93.00 82 LEU A C 1
ATOM 647 O O . LEU A 1 82 ? -9.748 -0.782 24.331 1.00 93.00 82 LEU A O 1
ATOM 651 N N . LYS A 1 83 ? -9.709 1.218 23.308 1.00 95.94 83 LYS A N 1
ATOM 652 C CA . LYS A 1 83 ? -10.735 1.832 24.172 1.00 95.94 83 LYS A CA 1
ATOM 653 C C . LYS A 1 83 ? -12.083 1.116 24.089 1.00 95.94 83 LYS A C 1
ATOM 655 O O . LYS A 1 83 ? -12.780 1.036 25.094 1.00 95.94 83 LYS A O 1
ATOM 660 N N . LYS A 1 84 ? -12.453 0.623 22.906 1.00 95.06 84 LYS A N 1
ATOM 661 C CA . LYS A 1 84 ? -13.730 -0.064 22.667 1.00 95.06 84 LYS A CA 1
ATOM 662 C C . LYS A 1 84 ? -13.664 -1.576 22.908 1.00 95.06 84 LYS A C 1
ATOM 664 O O . LYS A 1 84 ? -14.695 -2.237 22.862 1.00 95.06 84 LYS A O 1
ATOM 669 N N . GLY A 1 85 ? -12.473 -2.132 23.149 1.00 91.75 85 GLY A N 1
ATOM 670 C CA . GLY A 1 85 ? -12.268 -3.582 23.212 1.00 91.75 85 GLY A CA 1
ATOM 671 C C . GLY A 1 85 ? -12.551 -4.289 21.879 1.00 91.75 85 GLY A C 1
ATOM 672 O O . GLY A 1 85 ? -12.811 -5.491 21.858 1.00 91.75 85 GLY A O 1
ATOM 673 N N . GLU A 1 86 ? -12.523 -3.548 20.771 1.00 91.25 86 GLU A N 1
ATOM 674 C CA . GLU A 1 86 ? -12.835 -4.055 19.439 1.00 91.25 86 GLU A CA 1
ATOM 675 C C . GLU A 1 86 ? -11.640 -4.816 18.863 1.00 91.25 86 GLU A C 1
ATOM 677 O O . GLU A 1 86 ? -10.480 -4.415 18.992 1.00 91.25 86 GLU A O 1
ATOM 682 N N . ARG A 1 87 ? -11.930 -5.931 18.190 1.00 83.62 87 ARG A N 1
ATOM 683 C CA . ARG A 1 87 ? -10.938 -6.696 17.435 1.00 83.62 87 ARG A CA 1
ATOM 684 C C . ARG A 1 87 ? -11.139 -6.442 15.954 1.00 83.62 87 ARG A C 1
ATOM 686 O O . ARG A 1 87 ? -12.270 -6.399 15.478 1.00 83.62 87 ARG A O 1
ATOM 693 N N . VAL A 1 88 ? -10.034 -6.332 15.227 1.00 82.69 88 VAL A N 1
ATOM 694 C CA . VAL A 1 88 ? -10.076 -6.287 13.767 1.00 82.69 88 VAL A CA 1
ATOM 695 C C . VAL A 1 88 ? -10.562 -7.655 13.280 1.00 82.69 88 VAL A C 1
ATOM 697 O O . VAL A 1 88 ? -9.947 -8.663 13.646 1.00 82.69 88 VAL A O 1
ATOM 700 N N . PRO A 1 89 ? -11.659 -7.727 12.508 1.00 80.19 89 PRO A N 1
ATOM 701 C CA . PRO A 1 89 ? -12.116 -8.992 11.959 1.00 80.19 89 PRO A CA 1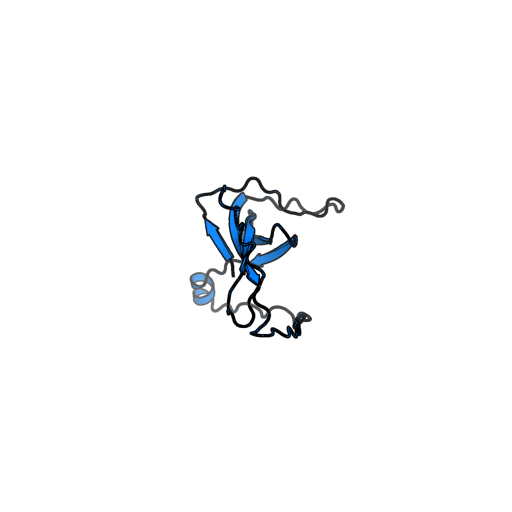
ATOM 702 C C . PRO A 1 89 ? -11.023 -9.571 11.061 1.00 80.19 89 PRO A C 1
ATOM 704 O O . PRO A 1 89 ? -10.373 -8.846 10.305 1.00 80.19 89 PRO A O 1
ATOM 707 N N . SER A 1 90 ? -10.809 -10.883 11.145 1.00 76.38 90 SER A N 1
ATOM 708 C CA . SER A 1 90 ? -9.923 -11.563 10.207 1.00 76.38 90 SER A CA 1
ATOM 709 C C . SER A 1 90 ? -10.431 -11.317 8.794 1.00 76.38 90 SER A C 1
ATOM 711 O O . SER A 1 90 ? -11.622 -11.508 8.529 1.00 76.38 90 SER A O 1
ATOM 713 N N . LEU A 1 91 ? -9.532 -10.931 7.888 1.00 69.94 91 LEU A N 1
ATOM 714 C CA . LEU A 1 91 ? -9.860 -10.929 6.469 1.00 69.94 91 LEU A CA 1
ATOM 715 C C . LEU A 1 91 ? -10.379 -12.325 6.091 1.00 69.94 91 LEU A C 1
ATOM 717 O O . LEU A 1 91 ? -9.861 -13.321 6.614 1.00 69.94 91 LEU A O 1
ATOM 721 N N . PRO A 1 92 ? -11.407 -12.417 5.229 1.00 73.50 92 PRO A N 1
ATOM 722 C CA . PRO A 1 92 ? -11.882 -13.709 4.768 1.00 73.50 92 PRO A CA 1
ATOM 723 C C . PRO A 1 92 ? -10.706 -14.484 4.164 1.00 73.50 92 PRO A C 1
ATOM 725 O O . PRO A 1 92 ? -9.791 -13.857 3.618 1.00 73.50 92 PRO A O 1
ATOM 728 N N . PRO A 1 93 ? -10.701 -15.824 4.250 1.00 67.19 93 PRO A N 1
ATOM 729 C CA . PRO A 1 93 ? -9.692 -16.631 3.590 1.00 67.19 93 PRO A CA 1
ATOM 730 C C . PRO A 1 93 ? -9.668 -16.273 2.106 1.00 67.19 93 PRO A C 1
ATOM 732 O O . PRO A 1 93 ? -10.567 -16.622 1.345 1.00 67.19 93 PRO A O 1
ATOM 735 N N . ILE A 1 94 ? -8.650 -15.528 1.699 1.00 62.19 94 ILE A N 1
ATOM 736 C CA . ILE A 1 94 ? -8.364 -15.320 0.293 1.00 62.19 94 ILE A CA 1
ATOM 737 C C . ILE A 1 94 ? -7.563 -16.530 -0.172 1.00 62.19 94 ILE A C 1
ATOM 739 O O . ILE A 1 94 ? -6.748 -17.071 0.581 1.00 62.19 94 ILE A O 1
ATOM 743 N N . SER A 1 95 ? -7.793 -16.964 -1.412 1.00 55.47 95 SER A N 1
ATOM 744 C CA . SER A 1 95 ? -6.842 -17.817 -2.123 1.00 55.47 95 SER A CA 1
ATOM 745 C C . SER A 1 95 ? -5.542 -17.026 -2.220 1.00 55.47 95 SER A C 1
ATOM 747 O O . SER A 1 95 ? -5.320 -16.300 -3.187 1.00 55.47 95 SER A O 1
ATOM 749 N N . ASN A 1 96 ? -4.716 -17.089 -1.177 1.00 45.84 96 ASN A N 1
ATOM 750 C CA . ASN A 1 96 ? -3.367 -16.575 -1.208 1.00 45.84 96 ASN A CA 1
ATOM 751 C C . ASN A 1 96 ? -2.704 -17.316 -2.365 1.00 45.84 96 ASN A C 1
ATOM 753 O O . ASN A 1 96 ? -2.404 -18.501 -2.241 1.00 45.84 96 ASN A O 1
ATOM 757 N N . PHE A 1 97 ? -2.523 -16.644 -3.503 1.00 52.12 97 PHE A N 1
ATOM 758 C CA . PHE A 1 97 ? -1.568 -17.085 -4.501 1.00 52.12 97 PHE A CA 1
ATOM 759 C C . PHE A 1 97 ? -0.214 -17.012 -3.803 1.00 52.12 97 PHE A C 1
ATOM 761 O O . PHE A 1 97 ? 0.467 -15.988 -3.817 1.00 52.12 97 PHE A O 1
ATOM 768 N N . SER A 1 98 ? 0.161 -18.083 -3.112 1.00 45.38 98 SER A N 1
ATOM 769 C CA . SER A 1 98 ? 1.547 -18.352 -2.804 1.00 45.38 98 SER A CA 1
ATOM 770 C C . SER A 1 98 ? 2.224 -18.467 -4.162 1.00 45.38 98 SER A C 1
ATOM 772 O O . SER A 1 98 ? 2.179 -19.505 -4.816 1.00 45.38 98 SER A O 1
ATOM 774 N N . TYR A 1 99 ? 2.791 -17.355 -4.634 1.00 44.78 99 TYR A N 1
ATOM 775 C CA . TYR A 1 99 ? 3.718 -17.354 -5.750 1.00 44.78 99 TYR A CA 1
ATOM 776 C C . TYR A 1 99 ? 4.876 -18.268 -5.345 1.00 44.78 99 TYR A C 1
ATOM 778 O O . TYR A 1 99 ? 5.828 -17.852 -4.686 1.00 44.78 99 TYR A O 1
ATOM 786 N N . LEU A 1 100 ? 4.778 -19.546 -5.710 1.00 41.28 100 LEU A N 1
ATOM 787 C CA . LEU A 1 100 ? 5.886 -20.491 -5.723 1.00 41.28 100 LEU A CA 1
ATOM 788 C C . LEU A 1 100 ? 6.803 -20.087 -6.883 1.00 41.28 100 LEU A C 1
ATOM 790 O O . LEU A 1 100 ? 6.948 -20.785 -7.882 1.00 41.28 100 LEU A O 1
ATOM 794 N N . THR A 1 101 ? 7.407 -18.905 -6.774 1.00 41.50 101 THR A N 1
ATOM 795 C CA . THR A 1 101 ? 8.416 -18.452 -7.721 1.00 41.50 101 THR A CA 1
ATOM 796 C C . THR A 1 101 ? 9.703 -19.186 -7.384 1.00 41.50 101 THR A C 1
ATOM 798 O O . THR A 1 101 ? 10.491 -18.760 -6.542 1.00 41.50 101 THR A O 1
ATOM 801 N N . LYS A 1 102 ? 9.909 -20.336 -8.025 1.00 45.72 102 LYS A N 1
ATOM 802 C CA . LYS A 1 102 ? 11.183 -21.051 -7.989 1.00 45.72 102 LYS A CA 1
ATOM 803 C C . LYS A 1 102 ? 12.143 -20.369 -8.966 1.00 45.72 102 LYS A C 1
ATOM 805 O O . LYS A 1 102 ? 12.179 -20.710 -10.142 1.00 45.72 102 LYS A O 1
ATOM 810 N N . SER A 1 103 ? 12.900 -19.379 -8.498 1.00 45.81 103 SER A N 1
ATOM 811 C CA . SER A 1 103 ? 13.981 -18.779 -9.286 1.00 45.81 103 SER A CA 1
ATOM 812 C C . SER A 1 103 ? 15.278 -19.558 -9.071 1.00 45.81 103 SER A C 1
ATOM 814 O O . SER A 1 103 ? 15.795 -19.600 -7.955 1.00 45.81 103 SER A O 1
ATOM 816 N N . TYR A 1 104 ? 15.829 -20.150 -10.129 1.00 55.59 104 TYR A N 1
ATOM 817 C CA . TYR A 1 104 ? 17.193 -20.676 -10.113 1.00 55.59 104 TYR A CA 1
ATOM 818 C C . TYR A 1 104 ? 18.152 -19.528 -10.440 1.00 55.59 104 TYR A C 1
ATOM 820 O O . TYR A 1 104 ? 18.305 -19.155 -11.598 1.00 55.59 104 TYR A O 1
ATOM 828 N N . SER A 1 105 ? 18.772 -18.935 -9.422 1.00 53.50 105 SER A N 1
ATOM 829 C CA . SER A 1 105 ? 19.875 -17.9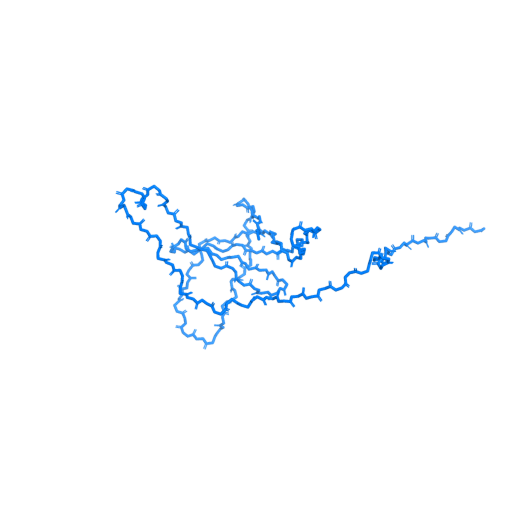92 -9.620 1.00 53.50 105 SER A CA 1
ATOM 830 C C . SER A 1 105 ? 21.192 -18.762 -9.626 1.00 53.50 105 SER A C 1
ATOM 832 O O . SER A 1 105 ? 21.548 -19.380 -8.621 1.00 53.50 105 SER A O 1
ATOM 834 N N . ASN A 1 106 ? 21.921 -18.724 -10.737 1.00 55.69 106 ASN A N 1
ATOM 835 C CA . ASN A 1 106 ? 23.298 -19.196 -10.776 1.00 55.69 106 ASN A CA 1
ATOM 836 C C . ASN A 1 106 ? 24.220 -18.055 -10.304 1.00 55.69 106 ASN A C 1
ATOM 838 O O . ASN A 1 106 ? 24.156 -16.949 -10.829 1.00 55.69 106 ASN A O 1
ATOM 842 N N . VAL A 1 107 ? 25.089 -18.311 -9.324 1.00 55.53 107 VAL A N 1
ATOM 843 C CA . VAL A 1 107 ? 26.045 -17.313 -8.798 1.00 55.53 107 VAL A CA 1
ATOM 844 C C . VAL A 1 107 ? 27.056 -16.867 -9.871 1.00 55.53 107 VAL A C 1
ATOM 846 O O . VAL A 1 107 ? 27.647 -15.798 -9.758 1.00 55.53 107 VAL A O 1
ATOM 849 N N . PHE A 1 108 ? 27.213 -17.644 -10.947 1.00 59.50 108 PHE A N 1
ATOM 850 C CA . PHE A 1 108 ? 28.115 -17.345 -12.062 1.00 59.50 108 PHE A CA 1
ATOM 851 C C . PHE A 1 108 ? 27.466 -16.550 -13.204 1.00 59.50 108 PHE A C 1
ATOM 853 O O . PHE A 1 108 ? 28.171 -16.097 -14.102 1.00 59.50 108 PHE A O 1
ATOM 860 N N . THR A 1 109 ? 26.145 -16.344 -13.192 1.00 59.81 109 THR A N 1
ATOM 861 C CA . THR A 1 109 ? 25.470 -15.476 -14.170 1.00 59.81 109 THR A CA 1
ATOM 862 C C . THR A 1 109 ? 25.417 -14.052 -13.626 1.00 59.81 109 THR A C 1
ATOM 864 O O . THR A 1 109 ? 24.361 -13.563 -13.228 1.00 59.81 109 THR A O 1
ATOM 867 N N . GLY A 1 110 ? 26.577 -13.400 -13.544 1.00 53.56 110 GLY A N 1
ATOM 868 C CA . GLY A 1 110 ? 26.637 -11.953 -13.356 1.00 53.56 110 GLY A CA 1
ATOM 869 C C . GLY A 1 110 ? 25.977 -11.259 -14.548 1.00 53.56 110 GLY A C 1
ATOM 870 O O . GLY A 1 110 ? 26.184 -11.661 -15.693 1.00 53.56 110 GLY A O 1
ATOM 871 N N . PHE A 1 111 ? 25.155 -10.243 -14.290 1.00 55.50 111 PHE A N 1
ATOM 872 C CA . PHE A 1 111 ? 24.640 -9.370 -15.343 1.00 55.50 111 PHE A CA 1
ATOM 873 C C . PHE A 1 111 ? 25.825 -8.823 -16.150 1.00 55.50 111 PHE A C 1
ATOM 875 O O . PHE A 1 111 ? 26.791 -8.372 -15.527 1.00 55.50 111 PHE A O 1
ATOM 882 N N . PRO A 1 112 ? 25.796 -8.830 -17.496 1.00 49.16 112 PRO A N 1
ATOM 883 C CA . PRO A 1 112 ? 26.787 -8.090 -18.250 1.00 49.16 112 PRO A CA 1
ATOM 884 C C . PRO A 1 112 ? 26.567 -6.614 -17.923 1.00 49.16 112 PRO A C 1
ATOM 886 O O . PRO A 1 112 ? 25.649 -5.973 -18.431 1.00 49.16 112 PRO A O 1
ATOM 889 N N . SER A 1 113 ? 27.394 -6.072 -17.031 1.00 47.50 113 SER A N 1
ATOM 890 C CA . SER A 1 113 ? 27.640 -4.642 -16.997 1.00 47.50 113 SER A CA 1
ATOM 891 C C . SER A 1 113 ? 28.066 -4.278 -18.410 1.00 47.50 113 SER A C 1
ATOM 893 O O . SER A 1 113 ? 29.075 -4.798 -18.891 1.00 47.50 113 SER A O 1
ATOM 895 N N . SER A 1 114 ? 27.291 -3.446 -19.097 1.00 50.62 114 SER A N 1
ATOM 896 C CA . SER A 1 114 ? 27.726 -2.813 -20.333 1.00 50.62 114 SER A CA 1
ATOM 897 C C . SER A 1 114 ? 28.964 -1.978 -20.005 1.00 50.62 114 SER A C 1
ATOM 899 O O . SER A 1 114 ? 28.859 -0.813 -19.628 1.00 50.62 114 SER A O 1
ATOM 901 N N . SER A 1 115 ? 30.145 -2.590 -20.061 1.00 48.97 115 SER A N 1
ATOM 902 C CA . SER A 1 115 ? 31.401 -1.867 -20.031 1.00 48.97 115 SER A CA 1
ATOM 903 C C . SER A 1 115 ? 31.508 -1.168 -21.375 1.00 48.97 115 SER A C 1
ATOM 905 O O . SER A 1 115 ? 31.861 -1.782 -22.382 1.00 48.97 115 SER A O 1
ATOM 907 N N . THR A 1 116 ? 31.155 0.111 -21.399 1.00 48.66 116 THR A N 1
ATOM 908 C CA . THR A 1 116 ? 31.479 1.014 -22.496 1.00 48.66 116 THR A CA 1
ATOM 909 C C . THR A 1 116 ? 33.001 1.162 -22.532 1.00 48.66 116 THR A C 1
ATOM 911 O O . THR A 1 116 ? 33.568 2.055 -21.909 1.00 48.66 116 THR A O 1
ATOM 914 N N . SER A 1 117 ? 33.693 0.234 -23.191 1.00 48.41 117 SER A N 1
ATOM 915 C CA . SER A 1 117 ? 35.117 0.372 -23.477 1.00 48.41 117 SER A CA 1
ATOM 916 C C . SER A 1 117 ? 35.271 1.272 -24.699 1.00 48.41 117 SER A C 1
ATOM 918 O O . SER A 1 117 ? 35.079 0.831 -25.833 1.00 48.41 117 SER A O 1
ATOM 920 N N . SER A 1 118 ? 35.597 2.542 -24.473 1.00 54.75 118 SER A N 1
ATOM 921 C CA . SER A 1 118 ? 36.083 3.434 -25.527 1.00 54.75 118 SER A CA 1
ATOM 922 C C . SER A 1 118 ? 37.450 2.935 -26.018 1.00 54.75 118 SER A C 1
ATOM 924 O O . SER A 1 118 ? 38.321 2.691 -25.180 1.00 54.75 118 SER A O 1
ATOM 926 N N . PRO A 1 119 ? 37.690 2.779 -27.332 1.00 50.84 119 PRO A N 1
ATOM 927 C CA . PRO A 1 119 ? 39.020 2.445 -27.824 1.00 50.84 119 PRO A CA 1
ATOM 928 C C . PRO A 1 119 ? 39.935 3.676 -27.716 1.00 50.84 119 PRO A C 1
ATOM 930 O O . PRO A 1 119 ? 39.546 4.783 -28.089 1.00 50.84 119 PRO A O 1
ATOM 933 N N . SER A 1 120 ? 41.150 3.495 -27.194 1.00 45.25 120 SER A N 1
ATOM 934 C CA . SER A 1 120 ? 42.179 4.542 -27.191 1.00 45.25 120 SER A CA 1
ATOM 935 C C . SER A 1 120 ? 42.680 4.806 -28.622 1.00 45.25 120 SER A C 1
ATOM 937 O O . SER A 1 120 ? 42.859 3.839 -29.369 1.00 45.25 120 SER A O 1
ATOM 939 N N . PRO A 1 121 ? 42.927 6.067 -29.027 1.00 55.62 121 PRO A N 1
ATOM 940 C CA . PRO A 1 121 ? 43.456 6.367 -30.353 1.00 55.62 121 PRO A CA 1
ATOM 941 C C . PRO A 1 121 ? 44.933 5.973 -30.437 1.00 55.62 121 PRO A C 1
ATOM 943 O O . PRO A 1 121 ? 45.669 6.095 -29.455 1.00 55.62 121 PRO A O 1
ATOM 946 N N . ARG A 1 122 ? 45.340 5.498 -31.613 1.00 48.47 122 ARG A N 1
ATOM 947 C CA . ARG A 1 122 ? 46.722 5.160 -31.958 1.00 48.47 122 ARG A CA 1
ATOM 948 C C . ARG A 1 122 ? 47.399 6.325 -32.663 1.00 48.47 122 ARG A C 1
AT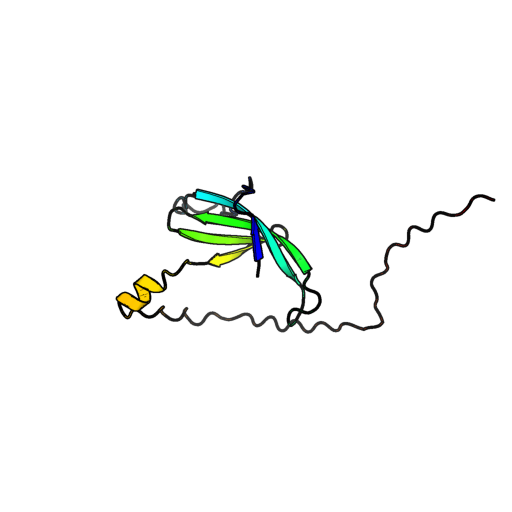OM 950 O O . ARG A 1 122 ? 46.686 7.009 -33.430 1.00 48.47 122 ARG A O 1
#

pLDDT: mean 77.38, std 18.02, range [41.28, 96.75]